Protein AF-A0A4V1F1X0-F1 (afdb_monomer)

Structure (mmCIF, N/CA/C/O backbone):
data_AF-A0A4V1F1X0-F1
#
_entry.id   AF-A0A4V1F1X0-F1
#
loop_
_atom_site.group_PDB
_atom_site.id
_atom_site.type_symbol
_atom_site.label_atom_id
_atom_site.label_alt_id
_atom_site.label_comp_id
_atom_site.label_asym_id
_atom_site.label_entity_id
_atom_site.label_seq_id
_atom_site.pdbx_PDB_ins_code
_atom_site.Cartn_x
_atom_site.Cartn_y
_atom_site.Cartn_z
_atom_site.occupancy
_atom_site.B_iso_or_equiv
_atom_site.auth_seq_id
_atom_site.auth_comp_id
_atom_site.auth_asym_id
_atom_site.auth_atom_id
_atom_site.pdbx_PDB_model_num
ATOM 1 N N . MET A 1 1 ? 4.820 0.405 -12.644 1.00 85.38 1 MET A N 1
ATOM 2 C CA . MET A 1 1 ? 5.064 0.927 -11.281 1.00 85.38 1 MET A CA 1
ATOM 3 C C . MET A 1 1 ? 6.012 2.110 -11.345 1.00 85.38 1 MET A C 1
ATOM 5 O O . MET A 1 1 ? 7.004 2.020 -12.061 1.00 85.38 1 MET A O 1
ATOM 9 N N . GLY A 1 2 ? 5.714 3.211 -10.655 1.00 85.62 2 GLY A N 1
ATOM 10 C CA . GLY A 1 2 ? 6.586 4.387 -10.605 1.00 85.62 2 GLY A CA 1
ATOM 11 C C . GLY A 1 2 ? 6.494 5.092 -9.257 1.00 85.62 2 GLY A C 1
ATOM 12 O O . GLY A 1 2 ? 5.434 5.088 -8.643 1.00 85.62 2 GLY A O 1
ATOM 13 N N . SER A 1 3 ? 7.604 5.669 -8.808 1.00 85.69 3 SER A N 1
ATOM 14 C CA . SER A 1 3 ? 7.719 6.341 -7.511 1.00 85.69 3 SER A CA 1
ATOM 15 C C . SER A 1 3 ? 8.782 7.446 -7.588 1.00 85.69 3 SER A C 1
ATOM 17 O O . SER A 1 3 ? 9.761 7.297 -8.331 1.00 85.69 3 SER A O 1
ATOM 19 N N . PRO A 1 4 ? 8.616 8.561 -6.851 1.00 85.50 4 PRO A N 1
ATOM 20 C CA . PRO A 1 4 ? 9.682 9.538 -6.647 1.00 85.50 4 PRO A CA 1
ATOM 21 C C . PRO A 1 4 ? 10.735 9.057 -5.630 1.00 85.50 4 PRO A C 1
ATOM 23 O O . PRO A 1 4 ? 11.850 9.571 -5.629 1.00 85.50 4 PRO A O 1
ATOM 26 N N . ASN A 1 5 ? 10.414 8.066 -4.783 1.00 91.44 5 ASN A N 1
ATOM 27 C CA . ASN A 1 5 ? 11.378 7.428 -3.887 1.00 91.44 5 ASN A CA 1
ATOM 28 C C . ASN A 1 5 ? 12.155 6.330 -4.637 1.00 91.44 5 ASN A C 1
ATOM 30 O O . ASN A 1 5 ? 11.580 5.338 -5.092 1.00 91.44 5 ASN A O 1
ATOM 34 N N . MET A 1 6 ? 13.469 6.524 -4.745 1.00 89.25 6 MET A N 1
ATOM 35 C CA . MET A 1 6 ? 14.383 5.675 -5.508 1.00 89.25 6 MET A CA 1
ATOM 36 C C . MET A 1 6 ? 14.646 4.317 -4.885 1.00 89.25 6 MET A C 1
ATOM 38 O O . MET A 1 6 ? 14.566 3.310 -5.582 1.00 89.25 6 MET A O 1
ATOM 42 N N . GLU A 1 7 ? 14.955 4.282 -3.596 1.00 93.88 7 GLU A N 1
ATOM 43 C CA . GLU A 1 7 ? 15.272 3.029 -2.917 1.00 93.88 7 GLU A CA 1
ATOM 44 C C . GLU A 1 7 ? 14.055 2.097 -2.933 1.00 93.88 7 GLU A C 1
ATOM 46 O O . GLU A 1 7 ? 14.179 0.920 -3.269 1.00 93.88 7 GLU A O 1
ATOM 51 N N . TYR A 1 8 ? 12.859 2.644 -2.694 1.00 95.44 8 TYR A N 1
ATOM 52 C CA . TYR A 1 8 ? 11.612 1.894 -2.790 1.00 95.44 8 TYR A CA 1
ATOM 53 C C . TYR A 1 8 ? 11.342 1.381 -4.209 1.00 95.44 8 TYR A C 1
ATOM 55 O O . TYR A 1 8 ? 11.007 0.210 -4.391 1.00 95.44 8 TYR A O 1
ATOM 63 N N . LEU A 1 9 ? 11.530 2.220 -5.236 1.00 94.81 9 LEU A N 1
ATOM 64 C CA . LEU A 1 9 ? 11.329 1.784 -6.618 1.00 94.81 9 LEU A CA 1
ATOM 65 C C . LEU A 1 9 ? 12.322 0.692 -7.029 1.00 94.81 9 LEU A C 1
ATOM 67 O O . LEU A 1 9 ? 11.941 -0.240 -7.734 1.00 94.81 9 LEU A O 1
ATOM 71 N N . TYR A 1 10 ? 13.582 0.800 -6.609 1.00 94.50 10 TYR A N 1
ATOM 72 C CA . TYR A 1 10 ? 14.601 -0.210 -6.888 1.00 94.50 10 TYR A CA 1
ATOM 73 C C . TYR A 1 10 ? 14.322 -1.514 -6.159 1.00 94.50 10 TYR A C 1
ATOM 75 O O . TYR A 1 10 ? 14.485 -2.577 -6.756 1.00 94.50 10 TYR A O 1
ATOM 83 N N . TRP A 1 11 ? 13.841 -1.447 -4.919 1.00 96.19 11 TRP A N 1
ATOM 84 C CA . TRP A 1 11 ? 13.383 -2.628 -4.203 1.00 96.19 11 TRP A CA 1
ATOM 85 C C . TRP A 1 11 ? 12.220 -3.313 -4.933 1.00 96.19 11 TRP A C 1
ATOM 87 O O . TRP A 1 11 ? 12.295 -4.515 -5.187 1.00 96.19 11 TRP A O 1
ATOM 97 N N . LEU A 1 12 ? 11.198 -2.556 -5.360 1.00 96.12 12 LEU A N 1
ATOM 98 C CA . LEU A 1 12 ? 10.087 -3.094 -6.155 1.00 96.12 12 LEU A CA 1
ATOM 99 C C . LEU A 1 12 ? 10.587 -3.713 -7.462 1.00 96.12 12 LEU A C 1
ATOM 101 O O . LEU A 1 12 ? 10.228 -4.839 -7.792 1.00 96.12 12 LEU A O 1
ATOM 105 N N . HIS A 1 13 ? 11.431 -2.995 -8.203 1.00 96.56 13 HIS A N 1
ATOM 106 C CA . HIS A 1 13 ? 12.008 -3.490 -9.449 1.00 96.56 13 HIS A CA 1
ATOM 107 C C . HIS A 1 13 ? 12.731 -4.816 -9.231 1.00 96.56 13 HIS A C 1
ATOM 109 O O . HIS A 1 13 ? 12.421 -5.786 -9.912 1.00 96.56 13 HIS A O 1
ATOM 115 N N . LYS A 1 14 ? 13.625 -4.876 -8.238 1.00 96.62 14 LYS A N 1
ATOM 116 C CA . LYS A 1 14 ? 14.365 -6.088 -7.880 1.00 96.62 14 LYS A CA 1
ATOM 117 C C . LYS A 1 14 ? 13.418 -7.236 -7.525 1.00 96.62 14 LYS A C 1
ATOM 119 O O . LYS A 1 14 ? 13.568 -8.331 -8.061 1.00 96.62 14 LYS A O 1
ATOM 124 N N . PHE A 1 15 ? 12.404 -6.973 -6.696 1.00 96.06 15 PHE A N 1
ATOM 125 C CA . PHE A 1 15 ? 11.404 -7.966 -6.297 1.00 96.06 15 PHE A CA 1
ATOM 126 C C . PHE A 1 15 ? 10.734 -8.628 -7.509 1.00 96.06 15 PHE A C 1
ATOM 128 O O . PHE A 1 15 ? 10.618 -9.857 -7.549 1.00 96.06 15 PHE A O 1
ATOM 135 N N . TYR A 1 16 ? 10.322 -7.837 -8.504 1.00 95.88 16 TYR A N 1
ATOM 136 C CA . TYR A 1 16 ? 9.674 -8.349 -9.713 1.00 95.88 16 TYR A CA 1
ATOM 137 C C . TYR A 1 16 ? 10.665 -8.939 -10.726 1.00 95.88 16 TYR A C 1
ATOM 139 O O . TYR A 1 16 ? 10.369 -9.984 -11.307 1.00 95.88 16 TYR A O 1
ATOM 147 N N . SER A 1 17 ? 11.836 -8.330 -10.929 1.00 96.88 17 SER A N 1
ATOM 148 C CA . SER A 1 17 ? 12.819 -8.785 -11.921 1.00 96.88 17 SER A CA 1
ATOM 149 C C . SER A 1 17 ? 13.422 -10.136 -11.545 1.00 96.88 17 SER A C 1
ATOM 151 O O . SER A 1 17 ? 13.542 -11.008 -12.399 1.00 96.88 17 SER A O 1
ATOM 153 N N . GLU A 1 18 ? 13.733 -10.355 -10.262 1.00 97.19 18 GLU A N 1
ATOM 154 C CA . GLU A 1 18 ? 14.252 -11.641 -9.760 1.00 97.19 18 GLU A CA 1
ATOM 155 C C . GLU A 1 18 ? 13.245 -12.788 -9.915 1.00 97.19 18 GLU A C 1
ATOM 157 O O . GLU A 1 18 ? 13.624 -13.954 -9.937 1.00 97.19 18 GLU A O 1
ATOM 162 N N . ARG A 1 19 ? 11.957 -12.461 -10.046 1.00 95.44 19 ARG A N 1
ATOM 163 C CA . ARG A 1 19 ? 10.867 -13.422 -10.264 1.00 95.44 19 ARG A 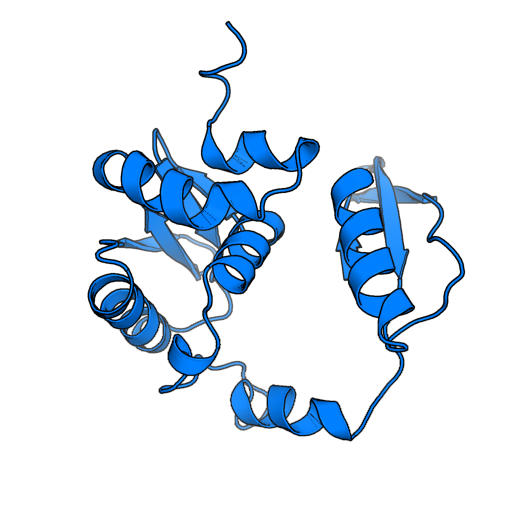CA 1
ATOM 164 C C . ARG A 1 19 ? 10.461 -13.539 -11.735 1.00 95.44 19 ARG A C 1
ATOM 166 O O . ARG A 1 19 ? 9.469 -14.189 -12.039 1.00 95.44 19 ARG A O 1
ATOM 173 N N . GLY A 1 20 ? 11.200 -12.897 -12.642 1.00 95.44 20 GLY A N 1
ATOM 174 C CA . GLY A 1 20 ? 10.937 -12.936 -14.081 1.00 95.44 20 GLY A CA 1
ATOM 175 C C . GLY A 1 20 ? 9.729 -12.111 -14.531 1.00 95.44 20 GLY A C 1
ATOM 176 O O . GLY A 1 20 ? 9.286 -12.252 -15.668 1.00 95.44 20 GLY A O 1
ATOM 177 N N . TYR A 1 21 ? 9.188 -11.236 -13.677 1.00 95.44 21 TYR A N 1
ATOM 178 C CA . TYR A 1 21 ? 7.986 -10.466 -14.008 1.00 95.44 21 TYR A CA 1
ATOM 179 C C . TYR A 1 21 ? 8.264 -9.184 -14.793 1.00 95.44 21 TYR A C 1
ATOM 181 O O . TYR A 1 21 ? 7.332 -8.605 -15.348 1.00 95.44 21 TYR A O 1
ATOM 189 N N . CYS A 1 22 ? 9.508 -8.712 -14.849 1.00 95.69 22 CYS A N 1
ATOM 190 C CA . CYS A 1 22 ? 9.889 -7.535 -15.626 1.00 95.69 22 CYS A CA 1
ATOM 191 C C . CYS A 1 22 ? 11.318 -7.649 -16.165 1.00 95.69 22 CYS A C 1
ATOM 193 O O . CYS A 1 22 ? 12.034 -8.607 -15.877 1.00 95.69 22 CYS A O 1
ATOM 195 N N . SER A 1 23 ? 11.726 -6.650 -16.951 1.00 94.81 23 SER A N 1
ATOM 196 C CA . SER A 1 23 ? 13.115 -6.506 -17.394 1.00 94.81 23 SER A CA 1
ATOM 197 C C . SER A 1 23 ? 14.073 -6.446 -16.202 1.00 94.81 23 SER A C 1
ATOM 199 O O . SER A 1 23 ? 13.710 -5.947 -15.140 1.00 94.81 23 SER A O 1
ATOM 201 N N . THR A 1 24 ? 15.297 -6.937 -16.390 1.00 95.31 24 THR A N 1
ATOM 202 C CA . THR A 1 24 ? 16.405 -6.797 -15.431 1.00 95.31 24 THR A CA 1
ATOM 203 C C . THR A 1 24 ? 17.123 -5.451 -15.562 1.00 95.31 24 THR A C 1
ATOM 205 O O . THR A 1 24 ? 17.978 -5.123 -14.739 1.00 95.31 24 THR A O 1
ATOM 208 N N . ILE A 1 25 ? 16.775 -4.651 -16.578 1.00 95.00 25 ILE A N 1
ATOM 209 C CA . ILE A 1 25 ? 17.324 -3.309 -16.785 1.00 95.00 25 ILE A CA 1
ATOM 210 C C . ILE A 1 25 ? 16.799 -2.380 -15.691 1.00 95.00 25 ILE A C 1
ATOM 212 O O . ILE A 1 25 ? 15.616 -2.039 -15.661 1.00 95.00 25 ILE A O 1
ATOM 216 N N . VAL A 1 26 ? 17.710 -1.924 -14.829 1.00 92.00 26 VAL A N 1
ATOM 217 C CA . VAL A 1 26 ? 17.398 -1.021 -13.717 1.00 92.00 26 VAL A CA 1
ATOM 218 C C . VAL A 1 26 ? 16.775 0.281 -14.246 1.00 92.00 26 VAL A C 1
ATOM 220 O O . VAL A 1 26 ? 17.345 0.920 -15.135 1.00 92.00 26 VAL A O 1
ATOM 223 N N . PRO A 1 27 ? 15.615 0.711 -13.715 1.00 91.12 27 PRO A N 1
ATOM 224 C CA . PRO A 1 27 ? 14.931 1.899 -14.202 1.00 91.12 27 PRO A CA 1
ATOM 225 C C . PRO A 1 27 ? 15.723 3.166 -13.865 1.00 91.12 27 PRO A C 1
ATOM 227 O O . PRO A 1 27 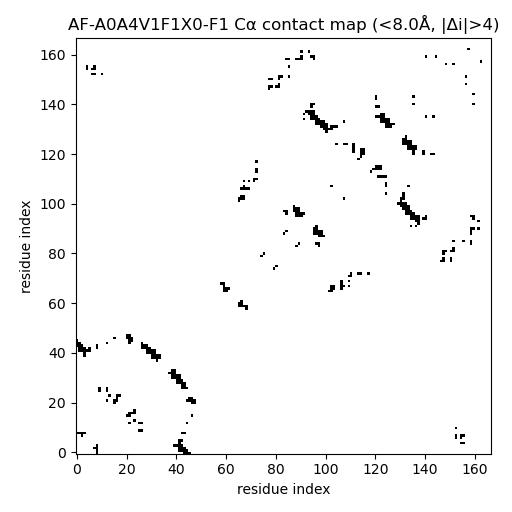? 16.075 3.406 -12.716 1.00 91.12 27 PRO A O 1
ATOM 230 N N . THR A 1 28 ? 15.962 4.020 -14.857 1.00 88.62 28 THR A N 1
ATOM 231 C CA . THR A 1 28 ? 16.685 5.283 -14.663 1.00 88.62 28 THR A CA 1
ATOM 232 C C . THR A 1 28 ? 15.731 6.440 -14.382 1.00 88.62 28 THR A C 1
ATOM 234 O O . THR A 1 28 ? 14.647 6.536 -14.967 1.00 88.62 28 THR A O 1
ATOM 237 N N . PHE A 1 29 ? 16.153 7.372 -13.527 1.00 83.12 29 PHE A N 1
ATOM 238 C CA . PHE A 1 29 ? 15.379 8.576 -13.239 1.00 83.12 29 PHE A CA 1
ATOM 239 C C . PHE A 1 29 ? 15.313 9.507 -14.438 1.00 83.12 29 PHE A C 1
ATOM 241 O O . PHE A 1 29 ? 16.311 9.774 -15.106 1.00 83.12 29 PHE A O 1
ATOM 248 N N . LYS A 1 30 ? 14.117 10.041 -14.667 1.00 86.38 30 LYS A N 1
ATOM 249 C CA . LYS A 1 30 ? 13.868 11.107 -15.629 1.00 86.38 30 LYS A CA 1
ATOM 250 C C . LYS A 1 30 ? 13.314 12.311 -14.881 1.00 86.38 30 LYS A C 1
ATOM 252 O O . LYS A 1 30 ? 12.534 12.166 -13.935 1.00 86.38 30 LYS A O 1
ATOM 257 N N . ILE A 1 31 ? 13.716 13.503 -15.309 1.00 86.69 31 ILE A N 1
ATOM 258 C CA . ILE A 1 31 ? 13.052 14.733 -14.883 1.00 86.69 31 ILE A CA 1
ATOM 259 C C . ILE A 1 31 ? 11.658 14.719 -15.509 1.00 86.69 31 ILE A C 1
ATOM 261 O O . ILE A 1 31 ? 11.500 14.446 -16.698 1.00 86.69 31 ILE A O 1
ATOM 265 N N . GLN A 1 32 ? 10.648 14.944 -14.684 1.00 82.00 32 GLN A N 1
ATOM 266 C CA . GLN A 1 32 ? 9.261 15.113 -15.078 1.00 82.00 32 GLN A CA 1
ATOM 267 C C . GLN A 1 32 ? 8.834 16.530 -14.714 1.00 82.00 32 GLN A C 1
ATOM 269 O O . GLN A 1 32 ? 9.258 17.070 -13.691 1.00 82.00 32 GLN A O 1
ATOM 274 N N . ILE A 1 33 ? 7.990 17.125 -15.550 1.00 85.50 33 ILE A N 1
ATOM 275 C CA . ILE A 1 33 ? 7.411 18.443 -15.301 1.00 85.50 33 ILE A CA 1
ATOM 276 C C . ILE A 1 33 ? 5.960 18.224 -14.887 1.00 85.50 33 ILE A C 1
ATOM 278 O O . ILE A 1 33 ? 5.150 17.694 -15.645 1.00 85.50 33 ILE A O 1
ATOM 282 N N . GLY A 1 34 ? 5.659 18.570 -13.642 1.00 80.88 34 GLY A N 1
ATOM 283 C CA . GLY A 1 34 ? 4.327 18.512 -13.067 1.00 80.88 34 GLY A CA 1
ATOM 284 C C . GLY A 1 34 ? 3.489 19.742 -13.396 1.00 80.88 34 GLY A C 1
ATOM 285 O O . GLY A 1 34 ? 3.910 20.669 -14.094 1.00 80.88 34 GLY A O 1
ATOM 286 N N . LYS A 1 35 ? 2.274 19.760 -12.846 1.00 82.69 35 LYS A N 1
ATOM 287 C CA . LYS A 1 35 ? 1.361 20.899 -12.965 1.00 82.69 35 LYS A CA 1
ATOM 288 C C . LYS A 1 35 ? 2.033 22.166 -12.417 1.00 82.69 35 LYS A C 1
ATOM 290 O O . LYS A 1 35 ? 2.615 22.137 -11.337 1.00 82.69 35 LYS A O 1
ATOM 295 N N . GLY A 1 36 ? 1.954 23.266 -13.165 1.00 86.50 36 GLY A N 1
ATOM 296 C CA . GLY A 1 36 ? 2.561 24.543 -12.771 1.00 86.50 36 GLY A CA 1
ATOM 297 C C . GLY A 1 36 ? 4.083 24.619 -12.945 1.00 86.50 36 GLY A C 1
ATOM 298 O O . GLY A 1 36 ? 4.706 25.482 -12.342 1.00 86.50 36 GLY A O 1
ATOM 299 N N . GLY A 1 37 ? 4.695 23.725 -13.732 1.00 86.25 37 GLY A N 1
ATOM 300 C CA . GLY A 1 37 ? 6.133 23.778 -14.037 1.00 86.25 37 GLY A CA 1
ATOM 301 C C . GLY A 1 37 ? 7.039 23.172 -12.962 1.00 86.25 37 GLY A C 1
ATOM 302 O O . GLY A 1 37 ? 8.260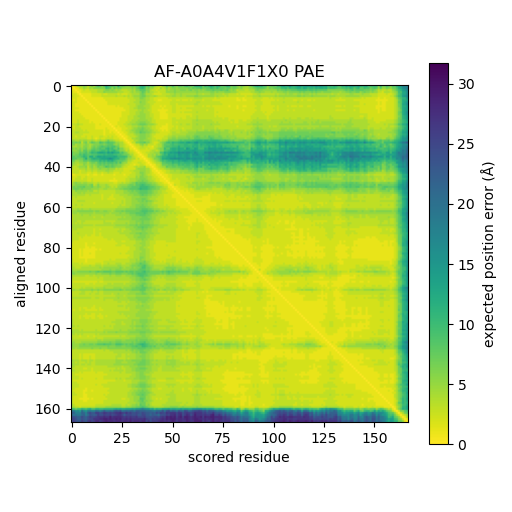 23.201 -13.105 1.00 86.25 37 GLY A O 1
ATOM 303 N N . VAL A 1 38 ? 6.463 22.590 -11.905 1.00 87.56 38 VAL A N 1
ATOM 304 C CA . VAL A 1 38 ? 7.220 21.943 -10.827 1.00 87.56 38 VAL A CA 1
ATOM 305 C C . VAL A 1 38 ? 7.980 20.747 -11.384 1.00 87.56 38 VAL A C 1
ATOM 307 O O . VAL A 1 38 ? 7.380 19.771 -11.834 1.00 87.56 38 VAL A O 1
ATOM 310 N N . GLN A 1 39 ? 9.306 20.805 -11.335 1.00 87.31 39 GLN A N 1
ATOM 311 C CA . GLN A 1 39 ? 10.145 19.683 -11.731 1.00 87.31 39 GLN A CA 1
ATOM 312 C C . GLN A 1 39 ? 10.250 18.675 -10.591 1.00 87.31 39 GLN A C 1
ATOM 314 O O . GLN A 1 39 ? 10.546 19.031 -9.452 1.00 87.31 39 GLN A O 1
ATOM 319 N N . TYR A 1 40 ? 10.052 17.400 -10.904 1.00 81.75 40 TYR A N 1
ATOM 320 C CA . TYR A 1 40 ? 10.300 16.303 -9.978 1.00 81.75 40 TYR A CA 1
ATOM 321 C C . TYR A 1 40 ? 11.006 15.159 -10.695 1.00 81.75 40 TYR A C 1
ATOM 323 O O . TYR A 1 40 ? 10.888 14.978 -11.907 1.00 81.75 40 TYR A O 1
ATOM 331 N N . ARG A 1 41 ? 11.780 14.378 -9.946 1.00 85.75 41 ARG A N 1
ATOM 332 C CA . ARG A 1 41 ? 12.448 13.190 -10.474 1.00 85.75 41 ARG A CA 1
ATOM 333 C C . ARG A 1 41 ? 11.592 11.977 -10.164 1.00 85.75 41 ARG A C 1
ATOM 335 O O . ARG A 1 41 ? 11.168 11.785 -9.029 1.00 85.75 41 ARG A O 1
ATOM 342 N N . SER A 1 42 ? 11.341 11.157 -11.174 1.00 86.69 42 SER A N 1
ATOM 343 C CA . SER A 1 42 ? 10.731 9.846 -10.973 1.00 86.69 42 SER A CA 1
ATOM 344 C C . SER A 1 42 ? 11.305 8.840 -11.958 1.00 86.69 42 SER A C 1
ATOM 346 O O . SER A 1 42 ? 11.860 9.197 -13.001 1.00 86.69 42 SER A O 1
ATOM 348 N N . ALA A 1 43 ? 11.180 7.573 -11.603 1.00 89.44 43 ALA A N 1
ATOM 349 C CA . ALA A 1 43 ? 11.488 6.456 -12.472 1.00 89.44 43 ALA A CA 1
ATOM 350 C C . ALA A 1 43 ? 10.274 5.521 -12.526 1.00 89.44 43 ALA A C 1
ATOM 352 O O . ALA A 1 43 ? 9.387 5.552 -11.664 1.00 89.44 43 ALA A O 1
ATOM 353 N N . ARG A 1 44 ? 10.207 4.712 -13.583 1.00 91.00 44 ARG A N 1
ATOM 354 C CA . ARG A 1 44 ? 9.118 3.764 -13.817 1.00 91.00 44 ARG A CA 1
ATOM 355 C C . ARG A 1 44 ? 9.656 2.520 -14.504 1.00 91.00 44 ARG A C 1
ATOM 357 O O . ARG A 1 44 ? 10.494 2.625 -15.393 1.00 91.00 44 ARG A O 1
ATOM 364 N N . PHE A 1 45 ? 9.102 1.373 -14.142 1.00 94.06 45 PHE A N 1
ATOM 365 C CA . PHE A 1 45 ? 9.233 0.128 -14.893 1.00 94.06 45 PHE A CA 1
ATOM 366 C C . PHE A 1 45 ? 7.854 -0.521 -15.065 1.00 94.06 45 PHE A C 1
ATOM 368 O O . PHE A 1 45 ? 6.885 -0.146 -14.391 1.00 94.06 45 PHE A O 1
ATOM 375 N N . HIS A 1 46 ? 7.755 -1.477 -15.980 1.00 93.62 46 HIS A N 1
ATOM 376 C CA . HIS A 1 46 ? 6.531 -2.228 -16.244 1.00 93.62 46 HIS A CA 1
ATOM 377 C C . HIS A 1 46 ? 6.823 -3.715 -16.110 1.00 93.62 46 HIS A C 1
ATOM 379 O O . HIS A 1 46 ? 7.918 -4.166 -16.447 1.00 93.62 46 HIS A O 1
ATOM 385 N N . THR A 1 47 ? 5.846 -4.456 -15.603 1.00 93.44 47 THR A N 1
ATOM 386 C CA . THR A 1 47 ? 5.842 -5.911 -15.711 1.00 93.44 47 THR A CA 1
ATOM 387 C C . THR A 1 47 ? 5.503 -6.306 -17.142 1.00 93.44 47 THR A C 1
ATOM 389 O O . THR A 1 47 ? 4.868 -5.534 -17.866 1.00 93.44 47 THR A O 1
ATOM 392 N N . TYR A 1 48 ? 5.896 -7.507 -17.549 1.00 94.12 48 TYR A N 1
ATOM 393 C CA . TYR A 1 48 ? 5.331 -8.105 -18.752 1.00 94.12 48 TYR A CA 1
ATOM 394 C C . TYR A 1 48 ? 3.854 -8.449 -18.527 1.00 94.12 48 TYR A C 1
ATOM 396 O O . TYR A 1 48 ? 3.375 -8.537 -17.390 1.00 94.12 48 TYR A O 1
ATOM 404 N N . THR A 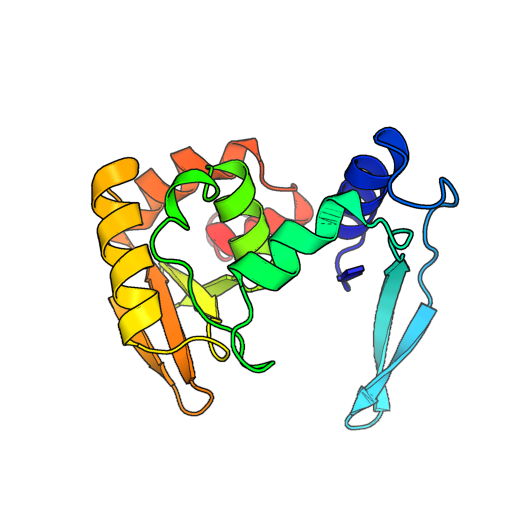1 49 ? 3.125 -8.631 -19.622 1.00 92.38 49 THR A N 1
ATOM 405 C CA . THR A 1 49 ? 1.735 -9.083 -19.584 1.00 92.38 49 THR A CA 1
ATOM 406 C C . THR A 1 49 ? 1.711 -10.598 -19.432 1.00 92.38 49 THR A C 1
ATOM 408 O O . THR A 1 49 ? 2.174 -11.315 -20.316 1.00 92.38 49 THR A O 1
ATOM 411 N N . PHE A 1 50 ? 1.159 -11.085 -18.321 1.00 89.44 50 PHE A N 1
ATOM 412 C CA . PHE A 1 50 ? 1.023 -12.512 -18.045 1.00 89.44 50 PHE A CA 1
ATOM 413 C C . PHE A 1 50 ? -0.440 -12.877 -17.822 1.00 89.44 50 PHE A C 1
ATOM 415 O O . PHE A 1 50 ? -1.081 -12.339 -16.920 1.00 89.44 50 PHE A O 1
ATOM 422 N N . ASN A 1 51 ? -0.937 -13.866 -18.568 1.00 90.69 51 ASN A N 1
ATOM 423 C CA . ASN A 1 51 ? -2.278 -14.416 -18.343 1.00 90.69 51 ASN A CA 1
ATOM 424 C C . ASN A 1 51 ? -2.421 -15.051 -16.949 1.00 90.69 51 ASN A C 1
ATOM 426 O O . ASN A 1 51 ? -3.515 -15.093 -16.399 1.00 90.69 51 ASN A O 1
ATOM 430 N N . SER A 1 52 ? -1.317 -15.489 -16.333 1.00 90.12 52 SER A N 1
ATOM 431 C CA . SER A 1 52 ? -1.309 -15.999 -14.956 1.00 90.12 52 SER A CA 1
ATOM 432 C C . SER A 1 52 ? -1.629 -14.936 -13.897 1.00 90.12 52 SER A C 1
ATOM 434 O O . SER A 1 52 ? -1.826 -15.287 -12.738 1.00 90.12 52 SER A O 1
ATOM 436 N N . LEU A 1 53 ? -1.701 -13.653 -14.271 1.00 91.06 53 LEU A N 1
ATOM 437 C CA . LEU A 1 53 ? -2.114 -12.556 -13.393 1.00 91.06 53 LEU A CA 1
ATOM 438 C C . LEU A 1 53 ? -3.561 -12.104 -13.646 1.00 91.06 53 LEU A C 1
ATOM 440 O O . LEU A 1 53 ? -4.045 -11.233 -12.927 1.00 91.06 53 LEU A O 1
ATOM 444 N N . SER A 1 54 ? -4.271 -12.687 -14.621 1.00 93.88 54 SER A N 1
ATOM 445 C CA . SER A 1 54 ? -5.651 -12.298 -14.953 1.00 93.88 54 SER A CA 1
ATOM 446 C C . SER A 1 54 ? -6.617 -12.477 -13.783 1.00 93.88 54 SER A C 1
ATOM 448 O O . SER A 1 54 ? -7.496 -11.641 -13.592 1.00 93.88 54 SER A O 1
ATOM 450 N N . TRP A 1 55 ? -6.394 -13.482 -12.931 1.00 95.25 55 TRP A N 1
ATOM 451 C CA . TRP A 1 55 ? -7.214 -13.700 -11.737 1.00 95.25 55 TRP A CA 1
ATOM 452 C C . TRP A 1 55 ? -7.193 -12.498 -10.779 1.00 95.25 55 TRP A C 1
ATOM 454 O O . TRP A 1 55 ? -8.182 -12.245 -10.102 1.00 95.25 55 TRP A O 1
ATOM 464 N N . LEU A 1 56 ? -6.103 -11.712 -10.733 1.00 95.19 56 LEU A N 1
ATOM 465 C CA . LEU A 1 56 ? -6.058 -10.478 -9.937 1.00 95.19 56 LEU A CA 1
ATOM 466 C C . LEU A 1 56 ? -7.013 -9.428 -10.507 1.00 95.19 56 LEU A C 1
ATOM 468 O O . LEU A 1 56 ? -7.658 -8.703 -9.756 1.00 95.19 56 LEU A O 1
ATOM 472 N N . TYR A 1 57 ? -7.104 -9.327 -11.832 1.00 95.50 57 TYR A N 1
ATOM 473 C CA . TYR A 1 57 ? -8.055 -8.421 -12.462 1.00 95.50 57 TYR A CA 1
ATOM 474 C C . TYR A 1 57 ? -9.491 -8.864 -12.173 1.00 95.50 57 TYR A C 1
ATOM 476 O O . TYR A 1 57 ? -10.281 -8.062 -11.688 1.00 95.50 57 TYR A O 1
ATOM 484 N N . GLU A 1 58 ? -9.798 -10.142 -12.385 1.00 96.06 58 GLU A N 1
ATOM 485 C CA . GLU A 1 58 ? -11.122 -10.724 -12.125 1.00 96.06 58 GLU A CA 1
ATOM 486 C C . GLU A 1 58 ? -11.541 -10.587 -10.656 1.00 96.06 58 GLU A C 1
ATOM 488 O O . GLU A 1 58 ? -12.705 -10.331 -10.360 1.00 96.06 58 GLU A O 1
ATOM 493 N N . LEU A 1 59 ? -10.586 -10.691 -9.729 1.00 96.94 59 LEU A N 1
ATOM 494 C CA . LEU A 1 59 ? -10.841 -10.546 -8.302 1.00 96.94 59 LEU A CA 1
ATOM 495 C C . LEU A 1 59 ? -11.232 -9.109 -7.922 1.00 96.94 59 LEU A C 1
ATOM 497 O O . LEU A 1 59 ? -12.134 -8.909 -7.111 1.00 96.94 59 LEU A O 1
ATOM 501 N N . PHE A 1 60 ? -10.552 -8.106 -8.483 1.00 96.88 60 PHE A N 1
ATOM 502 C CA . PHE A 1 60 ? -10.718 -6.700 -8.092 1.00 96.88 60 PHE A CA 1
ATOM 503 C C . PHE A 1 60 ? -11.645 -5.890 -9.003 1.00 96.88 60 PHE A C 1
ATOM 505 O O . PHE A 1 60 ? -11.901 -4.729 -8.682 1.00 96.88 60 PHE A O 1
ATOM 512 N N . TYR A 1 61 ? -12.126 -6.435 -10.123 1.00 96.38 61 TYR A N 1
ATOM 513 C CA . TYR A 1 61 ? -12.945 -5.700 -11.089 1.00 96.38 61 TYR A CA 1
ATOM 514 C C . TYR A 1 61 ? -14.199 -6.479 -11.493 1.00 96.38 61 TYR A C 1
ATOM 516 O O . TYR A 1 61 ? -14.111 -7.552 -12.079 1.00 96.38 61 TYR A O 1
ATOM 524 N N . ILE A 1 62 ? -15.368 -5.875 -11.267 1.00 95.19 62 ILE A N 1
ATOM 525 C CA . ILE A 1 62 ? -16.662 -6.329 -11.797 1.00 95.1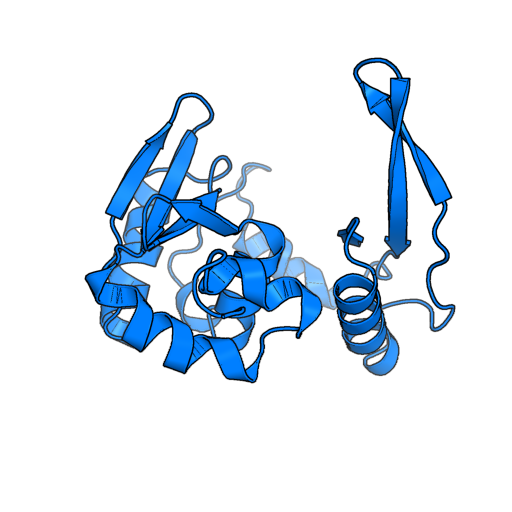9 62 ILE A CA 1
ATOM 526 C C . ILE A 1 62 ? -17.177 -5.233 -12.725 1.00 95.19 62 ILE A C 1
ATOM 528 O O . ILE A 1 62 ? -17.161 -4.060 -12.360 1.00 95.19 62 ILE A O 1
ATOM 532 N N . ASP A 1 63 ? -17.561 -5.592 -13.952 1.00 94.75 63 ASP A N 1
ATOM 533 C CA . ASP A 1 63 ? -18.032 -4.645 -14.975 1.00 94.75 63 ASP A CA 1
ATOM 534 C C . ASP A 1 63 ? -17.090 -3.446 -15.186 1.00 94.75 63 ASP A C 1
ATOM 536 O O . ASP A 1 63 ? -17.509 -2.307 -15.393 1.00 94.75 63 ASP A O 1
ATOM 540 N N . LYS A 1 64 ? -15.774 -3.708 -15.135 1.00 94.19 64 LYS A N 1
ATOM 541 C CA . LYS A 1 64 ? -14.683 -2.713 -15.227 1.00 94.19 64 LYS A CA 1
ATOM 542 C C . LYS A 1 64 ? -14.642 -1.700 -14.072 1.00 94.19 64 LYS A C 1
ATOM 544 O O . LYS A 1 64 ? -13.808 -0.793 -14.097 1.00 94.19 64 LYS A O 1
ATOM 549 N N . VAL A 1 65 ? -15.468 -1.868 -13.045 1.00 93.62 65 VAL A N 1
ATOM 550 C CA . VAL A 1 65 ? -15.457 -1.073 -11.816 1.0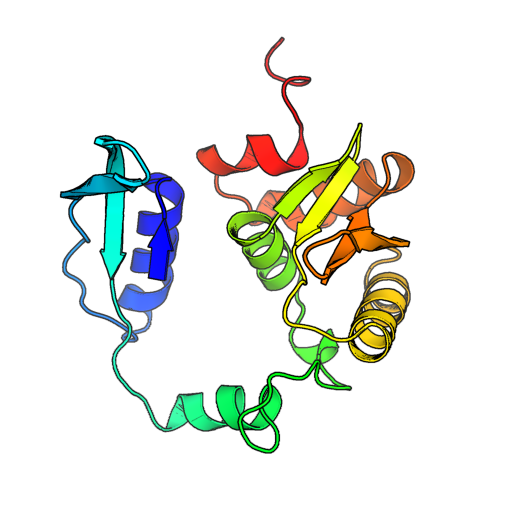0 93.62 65 VAL A CA 1
ATOM 551 C C . VAL A 1 65 ? -14.629 -1.795 -10.762 1.00 93.62 65 VAL A C 1
ATOM 553 O O . VAL A 1 65 ? -14.804 -2.988 -10.522 1.00 93.62 65 VAL A O 1
ATOM 556 N N . LYS A 1 66 ? -13.707 -1.064 -10.131 1.00 94.75 66 LYS A N 1
ATOM 557 C CA . LYS A 1 66 ? -12.870 -1.614 -9.066 1.00 94.75 66 LYS A CA 1
ATOM 558 C C . LYS A 1 66 ? -13.705 -1.846 -7.806 1.00 94.75 66 LYS A C 1
ATOM 560 O O . LYS A 1 66 ? -14.387 -0.932 -7.348 1.00 94.75 66 LYS A O 1
ATOM 565 N N . ILE A 1 67 ? -13.605 -3.033 -7.226 1.00 96.00 67 ILE A N 1
ATOM 566 C CA . ILE A 1 67 ? -14.287 -3.425 -5.991 1.00 96.00 67 ILE A CA 1
ATOM 567 C C . ILE A 1 67 ? -13.286 -3.918 -4.946 1.00 96.00 67 ILE A C 1
ATOM 569 O O . ILE A 1 67 ? -12.142 -4.246 -5.265 1.00 96.00 67 ILE A O 1
ATOM 573 N N . MET A 1 68 ? -13.714 -3.959 -3.683 1.00 97.38 68 MET A N 1
ATOM 574 C CA . MET A 1 68 ? -12.976 -4.658 -2.633 1.00 97.38 68 MET A CA 1
ATOM 575 C C . MET A 1 68 ? -13.484 -6.105 -2.545 1.00 97.38 68 MET A C 1
ATOM 577 O O . MET A 1 68 ? -14.661 -6.291 -2.226 1.00 97.38 68 MET A O 1
ATOM 581 N N . PRO A 1 69 ? -12.644 -7.120 -2.807 1.00 97.00 69 PRO A N 1
ATOM 582 C CA . PRO A 1 69 ? -13.056 -8.519 -2.733 1.00 97.00 69 PRO A CA 1
ATOM 583 C C . PRO A 1 69 ? -13.446 -8.917 -1.307 1.00 97.00 69 PRO A C 1
ATOM 585 O O . PRO A 1 69 ? -12.795 -8.510 -0.342 1.00 97.00 69 PRO A O 1
ATOM 588 N N . SER A 1 70 ? -14.459 -9.770 -1.157 1.00 96.56 70 SER A N 1
ATOM 589 C CA . SER A 1 70 ? -14.888 -10.277 0.157 1.00 96.56 70 SER A CA 1
ATOM 590 C C . SER A 1 70 ? -13.812 -11.106 0.862 1.00 96.56 70 SER A C 1
ATOM 592 O O . SER A 1 70 ? -13.704 -11.070 2.085 1.00 96.56 70 SER A O 1
ATOM 594 N N . ASN A 1 71 ? -12.968 -11.793 0.094 1.00 97.12 71 ASN A N 1
ATOM 595 C CA . ASN A 1 71 ? -11.850 -12.603 0.570 1.00 97.12 71 ASN A CA 1
ATOM 596 C C . ASN A 1 71 ? -10.504 -11.854 0.552 1.00 97.12 71 ASN A C 1
ATOM 598 O O . ASN A 1 71 ? -9.445 -12.478 0.595 1.00 97.12 71 ASN A O 1
ATOM 602 N N . ILE A 1 72 ? -10.502 -10.514 0.506 1.00 97.50 72 ILE A N 1
ATOM 603 C CA . ILE A 1 72 ? -9.261 -9.718 0.463 1.00 97.50 72 ILE A CA 1
ATOM 604 C C . ILE A 1 72 ? -8.275 -10.079 1.584 1.00 97.50 72 ILE A C 1
ATOM 606 O O . ILE A 1 72 ? -7.056 -10.000 1.413 1.00 97.50 72 ILE A O 1
ATOM 610 N N . MET A 1 73 ? -8.792 -10.516 2.731 1.00 97.69 73 MET A N 1
ATOM 611 C CA . MET A 1 73 ? -7.981 -10.866 3.891 1.00 97.69 73 MET A CA 1
ATOM 612 C C . MET A 1 73 ? -7.126 -12.117 3.701 1.00 97.69 73 MET A C 1
ATOM 614 O O . MET A 1 73 ? -6.131 -12.257 4.419 1.00 97.69 73 MET A O 1
ATOM 618 N N . ASP A 1 74 ? -7.431 -12.964 2.721 1.00 97.56 74 ASP A N 1
ATOM 619 C CA . ASP A 1 74 ? -6.587 -14.104 2.353 1.00 97.56 74 ASP A CA 1
ATOM 620 C C . ASP A 1 74 ? -5.251 -13.618 1.769 1.00 97.56 74 ASP A C 1
ATOM 622 O O . ASP A 1 74 ? -4.199 -14.207 2.018 1.00 97.56 74 ASP A O 1
ATOM 626 N N . TYR A 1 75 ? -5.270 -12.471 1.082 1.00 97.38 75 TYR A N 1
ATOM 627 C CA . TYR A 1 75 ? -4.116 -11.896 0.386 1.00 97.38 75 TYR A CA 1
ATOM 628 C C . TYR A 1 75 ? -3.448 -10.741 1.143 1.00 97.38 75 TYR A C 1
ATOM 630 O O . TYR A 1 75 ? -2.267 -10.458 0.924 1.00 97.38 75 TYR A O 1
ATOM 638 N N . LEU A 1 76 ? -4.164 -10.077 2.058 1.00 97.94 76 LEU A N 1
ATOM 639 C CA . LEU A 1 76 ? -3.642 -8.947 2.830 1.00 97.94 76 LEU A CA 1
ATOM 640 C C . LEU A 1 76 ? -2.717 -9.422 3.963 1.00 97.94 76 LEU A C 1
ATOM 642 O O . LEU A 1 76 ? -3.091 -9.423 5.136 1.00 97.94 76 LEU A O 1
ATOM 646 N N . THR A 1 77 ? -1.517 -9.879 3.605 1.00 98.56 77 THR A N 1
ATOM 647 C CA . THR A 1 77 ? -0.408 -10.227 4.516 1.00 98.56 77 THR A CA 1
ATOM 648 C C . THR A 1 77 ? 0.235 -8.976 5.139 1.00 98.56 77 THR A C 1
ATOM 650 O O . THR A 1 77 ? 0.001 -7.868 4.649 1.00 98.56 77 THR A O 1
ATOM 653 N N . PRO A 1 78 ? 1.096 -9.106 6.169 1.00 98.69 78 PRO A N 1
ATOM 654 C CA . PRO A 1 78 ? 1.865 -7.972 6.689 1.00 98.69 78 PRO A CA 1
ATOM 655 C C . PRO A 1 78 ? 2.707 -7.256 5.619 1.00 98.69 78 PRO A C 1
ATOM 657 O O . PRO A 1 78 ? 2.737 -6.029 5.591 1.00 98.69 78 PRO A O 1
ATOM 660 N N . LEU A 1 79 ? 3.310 -8.006 4.685 1.00 98.44 79 LEU A N 1
ATOM 661 C CA . LEU A 1 79 ? 4.020 -7.445 3.529 1.00 98.44 79 LEU A CA 1
ATOM 662 C C . LEU A 1 79 ? 3.074 -6.660 2.607 1.00 98.44 79 LEU A C 1
ATOM 664 O O . LEU A 1 79 ? 3.401 -5.550 2.198 1.00 98.44 79 LEU A O 1
ATOM 668 N N . ALA A 1 80 ? 1.894 -7.207 2.299 1.00 98.25 80 ALA A N 1
ATOM 669 C CA . ALA A 1 80 ? 0.910 -6.521 1.460 1.00 98.25 80 ALA A CA 1
ATOM 670 C C . ALA A 1 80 ? 0.409 -5.223 2.115 1.00 98.25 80 ALA A C 1
ATOM 672 O O . ALA A 1 80 ? 0.323 -4.193 1.448 1.00 98.25 80 ALA A O 1
ATOM 673 N N . LEU A 1 81 ? 0.144 -5.244 3.426 1.00 98.56 81 LEU A N 1
ATOM 674 C CA . LEU A 1 81 ? -0.225 -4.048 4.183 1.00 98.56 81 LEU A CA 1
ATOM 675 C C . LEU A 1 81 ? 0.917 -3.019 4.210 1.00 98.56 81 LEU A C 1
ATOM 677 O O . LEU A 1 81 ? 0.662 -1.827 4.047 1.00 98.56 81 LEU A O 1
ATOM 681 N N . ALA A 1 82 ? 2.170 -3.462 4.357 1.00 98.38 82 ALA A N 1
ATOM 682 C CA . ALA A 1 82 ? 3.335 -2.582 4.309 1.00 98.38 82 ALA A CA 1
ATOM 683 C C . ALA A 1 82 ? 3.461 -1.868 2.956 1.00 98.38 82 ALA A C 1
ATOM 685 O O . ALA A 1 82 ? 3.591 -0.646 2.920 1.00 98.38 82 ALA A O 1
ATOM 686 N N . ILE A 1 83 ? 3.358 -2.612 1.849 1.00 98.06 83 ILE A N 1
ATOM 687 C CA . ILE A 1 83 ? 3.378 -2.057 0.487 1.00 98.06 83 ILE A CA 1
ATOM 688 C C . ILE A 1 83 ? 2.220 -1.075 0.291 1.00 98.06 83 ILE A C 1
ATOM 690 O O . ILE A 1 83 ? 2.439 0.027 -0.204 1.00 98.06 83 ILE A O 1
ATOM 694 N N . TRP A 1 84 ? 1.013 -1.412 0.756 1.00 97.81 84 TRP A N 1
ATOM 695 C CA . TRP A 1 84 ? -0.147 -0.527 0.630 1.00 97.81 84 TRP A CA 1
ATOM 696 C C . TRP A 1 84 ? 0.050 0.810 1.359 1.00 97.81 84 TRP A C 1
ATOM 698 O O . TRP A 1 84 ? -0.282 1.866 0.822 1.00 97.81 84 TRP A O 1
ATOM 708 N N . ILE A 1 85 ? 0.657 0.794 2.550 1.00 97.75 85 ILE A N 1
ATOM 709 C CA . ILE A 1 85 ? 1.019 2.022 3.275 1.00 97.75 85 ILE A CA 1
ATOM 710 C C . ILE A 1 85 ? 2.168 2.761 2.567 1.00 97.75 85 ILE A C 1
ATOM 712 O O . ILE A 1 85 ? 2.162 3.992 2.498 1.00 97.75 85 ILE A O 1
ATOM 716 N N . MET A 1 86 ? 3.161 2.056 2.022 1.00 97.19 86 MET A N 1
ATOM 717 C CA . MET A 1 86 ? 4.248 2.699 1.276 1.00 97.19 86 MET A CA 1
ATOM 718 C C . MET A 1 86 ? 3.731 3.416 0.023 1.00 97.19 86 MET A C 1
ATOM 720 O O . MET A 1 86 ? 4.126 4.560 -0.212 1.00 97.19 86 MET A O 1
ATOM 724 N N . ASP A 1 87 ? 2.784 2.830 -0.704 1.00 96.00 87 ASP A N 1
ATOM 725 C CA . ASP A 1 87 ? 2.180 3.436 -1.893 1.00 96.00 87 ASP A CA 1
ATOM 726 C C . ASP A 1 87 ? 1.190 4.554 -1.526 1.00 96.00 87 ASP A C 1
ATOM 728 O O . ASP A 1 87 ? 1.443 5.729 -1.808 1.00 96.00 87 ASP A O 1
ATOM 732 N N . ASP A 1 88 ? 0.118 4.220 -0.805 1.00 96.06 88 ASP A N 1
ATOM 733 C CA . ASP A 1 88 ? -1.053 5.093 -0.614 1.00 96.06 88 ASP A CA 1
ATOM 734 C C . ASP A 1 88 ? -1.164 5.689 0.798 1.00 96.06 88 ASP A C 1
ATOM 736 O O . ASP A 1 88 ? -2.092 6.452 1.105 1.00 96.06 88 ASP A O 1
ATOM 740 N N . GLY A 1 89 ? -0.224 5.343 1.677 1.00 95.94 89 GLY A N 1
ATOM 741 C CA . GLY A 1 89 ? -0.200 5.807 3.055 1.00 95.94 89 GLY A CA 1
ATOM 742 C C . GLY A 1 89 ? 0.260 7.255 3.202 1.00 95.94 89 GLY A C 1
ATOM 743 O O . GLY A 1 89 ? 1.093 7.760 2.442 1.00 95.94 89 GLY A O 1
ATOM 744 N N . GLY A 1 90 ? -0.245 7.918 4.233 1.00 93.31 90 GLY A N 1
ATOM 745 C CA . GLY A 1 90 ? 0.117 9.276 4.608 1.00 93.31 90 GLY A CA 1
ATOM 746 C C . GLY A 1 90 ? -0.075 9.519 6.100 1.00 93.31 90 GLY A C 1
ATOM 747 O O . GLY A 1 90 ? -0.710 8.738 6.805 1.00 93.31 90 GLY A O 1
ATOM 748 N N . LYS A 1 91 ? 0.477 10.628 6.591 1.00 91.75 91 LYS A N 1
ATOM 749 C CA . LYS A 1 91 ? 0.315 11.042 7.987 1.00 91.75 91 LYS A CA 1
ATOM 750 C C . LYS A 1 91 ? -1.124 11.494 8.243 1.00 91.75 91 LYS A C 1
ATOM 752 O O . LYS A 1 91 ? -1.642 12.326 7.501 1.00 91.75 91 LYS A O 1
ATOM 757 N N . HIS A 1 92 ? -1.713 11.036 9.347 1.00 91.50 92 HIS A N 1
ATOM 758 C CA . HIS A 1 92 ? -2.984 11.545 9.871 1.00 91.50 92 HIS A CA 1
ATOM 759 C C . HIS A 1 92 ? -2.853 11.818 11.370 1.00 91.50 92 HIS A C 1
ATOM 761 O O . HIS A 1 92 ? -2.914 10.905 12.190 1.00 91.50 92 HIS A O 1
ATOM 767 N N . ASN A 1 93 ? -2.646 13.083 11.750 1.00 89.12 93 ASN A N 1
ATOM 768 C CA . ASN A 1 93 ? -2.294 13.480 13.120 1.00 89.12 93 ASN A CA 1
ATOM 769 C C . ASN A 1 93 ? -1.060 12.715 13.647 1.00 89.12 93 ASN A C 1
ATOM 771 O O . ASN A 1 93 ? 0.026 12.839 13.079 1.00 89.12 93 ASN A O 1
ATOM 775 N N . ALA A 1 94 ? -1.224 11.960 14.737 1.00 90.19 94 ALA A N 1
ATOM 776 C CA . ALA A 1 94 ? -0.213 11.080 15.323 1.00 90.19 94 ALA A CA 1
ATOM 777 C C . ALA A 1 94 ? -0.355 9.612 14.865 1.00 90.19 94 ALA A C 1
ATOM 779 O O . ALA A 1 94 ? 0.235 8.725 15.473 1.00 90.19 94 ALA A O 1
ATOM 780 N N . GLY A 1 95 ? -1.157 9.365 13.827 1.00 93.94 95 GLY A N 1
ATOM 781 C CA . GLY A 1 95 ? -1.366 8.061 13.211 1.00 93.94 95 GLY A CA 1
ATOM 782 C C . GLY A 1 95 ? -1.103 8.071 11.704 1.00 93.94 95 GLY A C 1
ATOM 783 O O . GLY A 1 95 ? -0.517 9.010 11.149 1.00 93.94 95 GLY A O 1
ATOM 784 N N . VAL A 1 96 ? -1.572 7.020 11.039 1.00 96.50 96 VAL A N 1
ATOM 785 C CA . VAL A 1 96 ? -1.397 6.781 9.600 1.00 96.50 96 VAL A CA 1
ATOM 786 C C . VAL A 1 96 ? -2.762 6.657 8.942 1.00 96.50 96 VAL A C 1
ATOM 788 O O . VAL A 1 96 ? -3.669 6.037 9.490 1.00 96.50 96 VAL A O 1
ATOM 791 N N . MET A 1 97 ? -2.916 7.223 7.751 1.00 96.62 97 MET A N 1
ATOM 792 C CA . MET A 1 97 ? -4.055 6.948 6.879 1.00 96.62 97 MET A CA 1
ATOM 793 C C . MET A 1 97 ? -3.607 6.267 5.593 1.00 96.62 97 MET A C 1
ATOM 795 O O . MET A 1 97 ? -2.484 6.489 5.153 1.00 96.62 97 MET A O 1
ATOM 799 N N . ILE A 1 98 ? -4.492 5.493 4.972 1.00 97.94 98 ILE A N 1
ATOM 800 C CA . ILE A 1 98 ? -4.326 4.951 3.621 1.00 97.94 98 ILE A CA 1
ATOM 801 C C . ILE A 1 98 ? -5.418 5.543 2.733 1.00 97.94 98 ILE A C 1
ATOM 803 O O . ILE A 1 98 ? -6.615 5.419 3.025 1.00 97.94 98 ILE A O 1
ATOM 807 N N . SER A 1 99 ? -5.001 6.188 1.646 1.00 97.62 99 SER A N 1
ATOM 808 C CA . SER A 1 99 ? -5.916 6.764 0.661 1.00 97.62 99 SER A CA 1
ATOM 809 C C . SER A 1 99 ? -6.618 5.645 -0.107 1.00 97.62 99 SER A C 1
ATOM 811 O O . SER A 1 99 ? -5.980 4.884 -0.823 1.00 97.62 99 SER A O 1
ATOM 813 N N . THR A 1 100 ? -7.940 5.532 0.031 1.00 97.12 100 THR A N 1
ATOM 814 C CA . THR A 1 100 ? -8.737 4.439 -0.560 1.00 97.12 100 THR A CA 1
ATOM 815 C C . THR A 1 100 ? -9.869 4.967 -1.437 1.00 97.12 100 THR A C 1
ATOM 817 O O . THR A 1 100 ? -10.933 4.370 -1.550 1.00 97.12 100 THR A O 1
ATOM 820 N N . TYR A 1 101 ? -9.616 6.086 -2.119 1.00 95.50 101 TYR A N 1
ATOM 821 C CA . TYR A 1 101 ? -10.611 6.837 -2.893 1.00 95.50 101 TYR A CA 1
ATOM 822 C C . TYR A 1 101 ? -11.302 6.042 -4.008 1.00 95.50 101 TYR A C 1
ATOM 824 O O . TYR A 1 101 ? -12.396 6.405 -4.423 1.00 95.50 101 TYR A O 1
ATOM 832 N N . ASN A 1 102 ? -10.688 4.948 -4.458 1.00 93.12 102 ASN A N 1
ATOM 833 C CA . ASN A 1 102 ? -11.220 4.078 -5.506 1.00 93.12 102 ASN A CA 1
ATOM 834 C C . ASN A 1 102 ? -12.089 2.925 -4.970 1.00 93.12 102 ASN A C 1
ATOM 836 O O . ASN A 1 102 ? -12.454 2.049 -5.748 1.00 93.12 102 ASN A O 1
ATOM 840 N N . PHE A 1 103 ? -12.380 2.886 -3.666 1.00 95.88 103 PHE A N 1
ATOM 841 C CA . PHE A 1 103 ? -13.200 1.852 -3.037 1.00 95.88 103 PHE A CA 1
ATOM 842 C C . PHE A 1 103 ? -14.432 2.448 -2.353 1.00 95.88 103 PHE A C 1
ATOM 844 O O . PHE A 1 103 ? -14.422 3.584 -1.869 1.00 95.88 103 PHE A O 1
ATOM 851 N N . THR A 1 104 ? -15.505 1.659 -2.308 1.00 95.88 104 THR A N 1
ATOM 852 C CA . THR A 1 104 ? -16.745 2.024 -1.620 1.00 95.88 104 THR A CA 1
ATOM 853 C C . THR A 1 104 ? -16.608 1.863 -0.108 1.00 95.88 104 THR A C 1
ATOM 855 O O . THR A 1 104 ? -15.721 1.162 0.385 1.00 95.88 104 THR A O 1
ATOM 858 N N . TYR A 1 105 ? -17.505 2.499 0.644 1.00 97.56 105 TYR A N 1
ATOM 859 C CA . TYR A 1 105 ? -17.533 2.372 2.098 1.00 97.56 105 TYR A CA 1
ATOM 860 C C . TYR A 1 105 ? -17.772 0.919 2.534 1.00 97.56 105 TYR A C 1
ATOM 862 O O . TYR A 1 105 ? -17.083 0.415 3.418 1.00 97.56 105 TYR A O 1
ATOM 870 N N . GLU A 1 106 ? -18.686 0.227 1.856 1.00 96.94 106 GLU A N 1
ATOM 871 C CA . GLU A 1 106 ? -19.053 -1.169 2.101 1.00 96.94 106 GLU A CA 1
ATOM 872 C C . GLU A 1 106 ? -17.855 -2.095 1.878 1.00 96.94 106 GLU A C 1
ATOM 874 O O . GLU A 1 106 ? -17.577 -2.966 2.701 1.00 96.94 106 GLU A O 1
ATOM 879 N N . GLY A 1 107 ? -17.085 -1.851 0.813 1.00 97.00 107 GLY A N 1
ATOM 880 C CA . GLY A 1 107 ? -15.842 -2.571 0.564 1.00 97.00 107 GLY A CA 1
ATOM 881 C C . GLY A 1 107 ? -14.830 -2.382 1.696 1.00 97.00 107 GLY A C 1
ATOM 882 O O . GLY A 1 107 ? -14.190 -3.331 2.145 1.00 97.00 107 GLY A O 1
ATOM 883 N N . LEU A 1 108 ? -14.713 -1.163 2.219 1.00 98.31 108 LEU A N 1
ATOM 884 C CA . LEU A 1 108 ? -13.799 -0.865 3.322 1.00 98.31 108 LEU A CA 1
ATOM 885 C C . LEU A 1 108 ? -14.254 -1.441 4.668 1.00 98.31 108 LEU A C 1
ATOM 887 O O . LEU A 1 108 ? -13.401 -1.677 5.524 1.00 98.31 108 LEU A O 1
ATOM 891 N N . LEU A 1 109 ? -15.546 -1.730 4.863 1.00 98.50 109 LEU A N 1
ATOM 892 C CA . LEU A 1 109 ? -16.018 -2.451 6.052 1.00 98.50 109 LEU A CA 1
ATOM 893 C C . LEU A 1 109 ? -15.434 -3.869 6.127 1.00 98.50 109 LEU A C 1
ATOM 895 O O . LEU A 1 109 ? -15.080 -4.313 7.220 1.00 98.50 109 LEU A O 1
ATOM 899 N N . ILE A 1 110 ? -15.255 -4.539 4.982 1.00 98.19 110 ILE A N 1
ATOM 900 C CA . ILE A 1 110 ? -14.608 -5.860 4.903 1.00 98.19 110 ILE A CA 1
ATOM 901 C C . ILE A 1 110 ? -13.163 -5.759 5.397 1.00 98.19 110 ILE A C 1
ATOM 903 O O . ILE A 1 110 ? -12.745 -6.527 6.263 1.00 98.19 110 ILE A O 1
ATOM 907 N N . VAL A 1 111 ? -12.413 -4.769 4.902 1.00 98.38 111 VAL A N 1
ATOM 908 C CA . VAL A 1 111 ? -11.019 -4.541 5.317 1.00 98.38 111 VAL A CA 1
ATOM 909 C C . VAL A 1 111 ? -10.944 -4.184 6.798 1.00 98.38 111 VAL A C 1
ATOM 911 O O . VAL A 1 111 ? -10.106 -4.724 7.513 1.00 98.38 111 VAL A O 1
ATOM 914 N N . LYS A 1 112 ? -11.834 -3.313 7.284 1.00 98.62 112 LYS A N 1
ATOM 915 C CA . LYS A 1 112 ? -11.892 -2.924 8.697 1.00 98.62 112 LYS A CA 1
ATOM 916 C C . LYS A 1 112 ? -12.112 -4.130 9.611 1.00 98.62 112 LYS A C 1
ATOM 918 O O . LYS A 1 112 ? -11.356 -4.307 10.564 1.00 98.62 112 LYS A O 1
ATOM 923 N N . ALA A 1 113 ? -13.118 -4.955 9.323 1.00 98.62 113 ALA A N 1
ATOM 924 C CA . ALA A 1 113 ? -13.393 -6.162 10.100 1.00 98.62 113 ALA A CA 1
ATOM 925 C C . ALA A 1 113 ? -12.230 -7.162 10.006 1.00 98.62 113 ALA A C 1
ATOM 927 O O . ALA A 1 113 ? -11.804 -7.731 11.008 1.00 98.62 113 ALA A O 1
ATOM 928 N N . GLY A 1 114 ? -11.669 -7.327 8.810 1.00 98.44 114 GLY A N 1
ATOM 929 C CA . GLY A 1 114 ? -10.545 -8.210 8.550 1.00 98.44 114 GLY A CA 1
ATOM 930 C C . GLY A 1 114 ? -9.263 -7.838 9.293 1.00 98.44 114 GLY A C 1
ATOM 931 O O . GLY A 1 114 ? -8.625 -8.708 9.882 1.00 98.44 114 GLY A O 1
ATOM 932 N N . LEU A 1 115 ? -8.889 -6.556 9.301 1.00 98.62 115 LEU A N 1
ATOM 933 C CA . LEU A 1 115 ? -7.720 -6.053 10.031 1.00 98.62 115 LEU A CA 1
ATOM 934 C C . LEU A 1 115 ? -7.852 -6.286 11.540 1.00 98.62 115 LEU A C 1
ATOM 936 O O . LEU A 1 115 ? -6.882 -6.705 12.177 1.00 98.62 115 LEU A O 1
ATOM 940 N N . PHE A 1 116 ? -9.050 -6.089 12.092 1.00 98.56 116 PHE A N 1
ATOM 941 C CA . PHE A 1 116 ? -9.319 -6.385 13.495 1.00 98.56 116 PHE A CA 1
ATOM 942 C C . PHE A 1 116 ? -9.215 -7.887 13.776 1.00 98.56 116 PHE A C 1
ATOM 944 O O . PHE A 1 116 ? -8.443 -8.301 14.634 1.00 98.56 116 PHE A O 1
ATOM 951 N N . ASN A 1 117 ? -9.916 -8.719 13.005 1.00 98.44 117 ASN A N 1
ATOM 952 C CA . ASN A 1 117 ? -9.961 -10.162 13.244 1.00 98.44 117 ASN A CA 1
ATOM 953 C C . ASN A 1 117 ? -8.600 -10.847 13.041 1.00 98.44 117 ASN A C 1
ATOM 955 O O . ASN A 1 117 ? -8.266 -11.775 13.771 1.00 98.44 117 ASN A O 1
ATOM 959 N N . LYS A 1 118 ? -7.817 -10.413 12.045 1.00 98.31 118 LYS A N 1
ATOM 960 C CA . LYS A 1 118 ? -6.551 -11.060 11.668 1.00 98.31 118 LYS A CA 1
ATOM 961 C C . LYS A 1 118 ? -5.345 -10.519 12.433 1.00 98.31 118 LYS A C 1
ATOM 963 O O . LYS A 1 118 ? -4.416 -11.273 12.705 1.00 98.31 118 LYS A O 1
ATOM 968 N N . TYR A 1 119 ? -5.338 -9.224 12.750 1.00 98.19 119 TYR A N 1
ATOM 969 C CA . TYR A 1 119 ? -4.165 -8.538 13.306 1.00 98.19 119 TYR A CA 1
ATOM 970 C C . TYR A 1 119 ? -4.446 -7.759 14.593 1.00 98.19 119 TYR A C 1
ATOM 972 O O . TYR A 1 119 ? -3.530 -7.143 15.133 1.00 98.19 119 TYR A O 1
ATOM 980 N N . GLY A 1 120 ? -5.690 -7.744 15.078 1.00 98.19 120 GLY A N 1
ATOM 981 C CA . GLY A 1 120 ? -6.084 -6.938 16.233 1.00 98.19 120 GLY A CA 1
ATOM 982 C C . GLY A 1 120 ? -6.006 -5.430 15.984 1.00 98.19 120 GLY A C 1
ATOM 983 O O . GLY A 1 120 ? -5.954 -4.671 16.944 1.00 98.19 120 GLY A O 1
ATOM 984 N N . LEU A 1 121 ? -5.960 -4.989 14.719 1.00 98.38 121 LEU A N 1
ATOM 985 C CA . LEU A 1 121 ? -5.834 -3.576 14.353 1.00 98.38 121 LEU A CA 1
ATOM 986 C C . LEU A 1 121 ? -7.211 -2.931 14.209 1.00 98.38 121 LEU A C 1
ATOM 988 O O . LEU A 1 121 ? -7.998 -3.313 13.339 1.00 98.38 121 LEU A O 1
ATOM 992 N N . VAL A 1 122 ? -7.487 -1.913 15.019 1.00 98.31 122 VAL A N 1
ATOM 993 C CA . VAL A 1 122 ? -8.727 -1.138 14.928 1.00 98.31 122 VAL A CA 1
ATOM 994 C C . VAL A 1 122 ? -8.537 0.012 13.943 1.00 98.31 122 VAL A C 1
ATOM 996 O O . VAL A 1 122 ? -7.647 0.834 14.092 1.00 98.31 122 VAL A O 1
ATOM 999 N N . VAL A 1 123 ? -9.397 0.126 12.931 1.00 97.88 123 VAL A N 1
ATOM 1000 C CA . VAL A 1 123 ? -9.328 1.241 11.968 1.00 97.88 123 VAL A CA 1
ATOM 1001 C C . VAL A 1 123 ? -10.634 2.017 11.877 1.00 97.88 123 VAL A C 1
ATOM 1003 O O . VAL A 1 123 ? -11.737 1.474 12.016 1.00 97.88 123 VAL A O 1
ATOM 1006 N N . GLU A 1 124 ? -10.522 3.311 11.603 1.00 98.12 124 GLU A N 1
ATOM 1007 C CA . GLU A 1 124 ? -11.649 4.172 11.253 1.00 98.12 124 GLU A CA 1
ATOM 1008 C C . GLU A 1 124 ? -11.727 4.347 9.735 1.00 98.12 124 GLU A C 1
ATOM 1010 O O . GLU A 1 124 ? -10.706 4.458 9.062 1.00 98.12 124 GLU A O 1
ATOM 1015 N N . ILE A 1 125 ? -12.943 4.410 9.193 1.00 98.56 125 ILE A N 1
ATOM 1016 C CA . ILE A 1 125 ? -13.168 4.813 7.803 1.00 98.56 125 ILE A CA 1
ATOM 1017 C C . ILE A 1 125 ? -13.643 6.262 7.842 1.00 98.56 125 ILE A C 1
ATOM 1019 O O . ILE A 1 125 ? -14.681 6.547 8.443 1.00 98.56 125 ILE A O 1
ATOM 1023 N N . LYS A 1 126 ? -12.901 7.180 7.219 1.00 97.75 126 LYS A N 1
ATOM 1024 C CA . LYS A 1 126 ? -13.264 8.606 7.163 1.00 97.75 126 LYS A CA 1
ATOM 1025 C C . LYS A 1 126 ? -13.591 9.031 5.745 1.00 97.75 126 LYS A C 1
ATOM 1027 O O . LYS A 1 126 ? -12.933 8.605 4.801 1.00 97.75 126 LYS A O 1
ATOM 1032 N N . LYS A 1 127 ? -14.595 9.899 5.602 1.00 97.31 127 LYS A N 1
ATOM 1033 C CA . LYS A 1 127 ? -14.939 10.533 4.327 1.00 97.31 127 LYS A CA 1
ATOM 1034 C C . LYS A 1 127 ? -14.158 11.835 4.171 1.00 97.31 127 LYS A C 1
ATOM 1036 O O . LYS A 1 127 ? -14.223 12.710 5.026 1.00 97.31 127 LYS A O 1
ATOM 1041 N N . PHE A 1 128 ? -13.444 11.946 3.063 1.00 94.94 128 PHE A N 1
ATOM 1042 C CA . PHE A 1 128 ? -12.793 13.152 2.567 1.00 94.94 128 PHE A CA 1
ATOM 1043 C C . PHE A 1 128 ? -13.472 13.572 1.256 1.00 94.94 128 PHE A C 1
ATOM 1045 O O . PHE A 1 128 ? -14.245 12.806 0.671 1.00 94.94 128 PHE A O 1
ATOM 1052 N N . ALA A 1 129 ? -13.161 14.774 0.763 1.00 93.50 129 ALA A N 1
ATOM 1053 C CA . ALA A 1 129 ? -13.715 15.279 -0.497 1.00 93.50 129 ALA A CA 1
ATOM 1054 C C . ALA A 1 129 ? -13.460 14.323 -1.680 1.00 93.50 129 ALA A C 1
ATOM 1056 O O . ALA A 1 129 ? -14.345 14.104 -2.499 1.00 93.50 129 ALA A O 1
ATOM 1057 N N . ALA A 1 130 ? -12.273 13.708 -1.728 1.00 94.06 130 ALA A N 1
ATOM 1058 C CA . ALA A 1 130 ? -11.878 12.793 -2.798 1.00 94.06 130 ALA A CA 1
ATOM 1059 C C . ALA A 1 130 ? -12.456 11.371 -2.663 1.00 94.06 130 ALA A C 1
ATOM 1061 O O . ALA A 1 130 ? -12.441 10.620 -3.630 1.00 94.06 130 ALA A O 1
ATOM 1062 N N . GLY A 1 131 ? -12.956 10.974 -1.488 1.00 96.12 131 GLY A N 1
ATOM 1063 C CA . GLY A 1 131 ? -13.389 9.599 -1.240 1.00 96.12 131 GLY A CA 1
ATOM 1064 C C . GLY A 1 131 ? -13.164 9.167 0.204 1.00 96.12 131 GLY A C 1
ATOM 1065 O O . GLY A 1 131 ? -13.086 10.000 1.102 1.00 96.12 131 GLY A O 1
ATOM 1066 N N . TYR A 1 132 ? -13.083 7.861 0.434 1.00 97.88 132 TYR A N 1
ATOM 1067 C CA . TYR A 1 132 ? -12.842 7.311 1.765 1.00 97.88 132 TYR A CA 1
ATOM 1068 C C . TYR A 1 132 ? -11.350 7.069 2.025 1.00 97.88 132 TYR A C 1
ATOM 1070 O O . TYR A 1 132 ? -10.558 6.888 1.097 1.00 97.88 132 TYR A O 1
ATOM 1078 N N . VAL A 1 133 ? -10.971 7.094 3.301 1.00 98.19 133 VAL A N 1
ATOM 1079 C CA . VAL A 1 133 ? -9.637 6.731 3.793 1.00 98.19 133 VAL A CA 1
ATOM 1080 C C . VAL A 1 133 ? -9.765 5.771 4.972 1.00 98.19 133 VAL A C 1
ATOM 1082 O O . VAL A 1 133 ? -10.695 5.897 5.772 1.00 98.19 133 VAL A O 1
ATOM 1085 N N . LEU A 1 134 ? -8.820 4.838 5.094 1.00 98.31 134 LEU A N 1
ATOM 1086 C CA . LEU A 1 134 ? -8.641 4.025 6.300 1.00 98.31 134 LEU A CA 1
ATOM 1087 C C . LEU A 1 134 ? -7.680 4.751 7.233 1.00 98.31 134 LEU A C 1
ATOM 1089 O O . LEU A 1 134 ? -6.639 5.210 6.775 1.00 98.31 134 LEU A O 1
ATOM 1093 N N . VAL A 1 135 ? -8.005 4.853 8.517 1.00 98.06 135 VAL A N 1
ATOM 1094 C CA . VAL A 1 135 ? -7.200 5.568 9.510 1.00 98.06 135 VAL A CA 1
ATOM 1095 C C . VAL A 1 135 ? -6.833 4.638 10.655 1.00 98.06 135 VAL A C 1
ATOM 1097 O O . VAL A 1 135 ? -7.704 4.133 11.362 1.00 98.06 135 VAL A O 1
ATOM 1100 N N . PHE A 1 136 ? -5.531 4.480 10.854 1.00 97.44 136 PHE A N 1
ATOM 1101 C CA . PHE A 1 136 ? -4.911 3.891 12.030 1.00 97.44 136 PHE A CA 1
ATOM 1102 C C . PHE A 1 136 ? -4.630 5.022 13.013 1.00 97.44 136 PHE A C 1
ATOM 1104 O O . PHE A 1 136 ? -3.789 5.892 12.763 1.00 97.44 136 PHE A O 1
ATOM 1111 N N . MET A 1 137 ? -5.381 5.050 14.110 1.00 95.31 137 MET A N 1
ATOM 1112 C CA . MET A 1 137 ? -5.222 6.073 15.142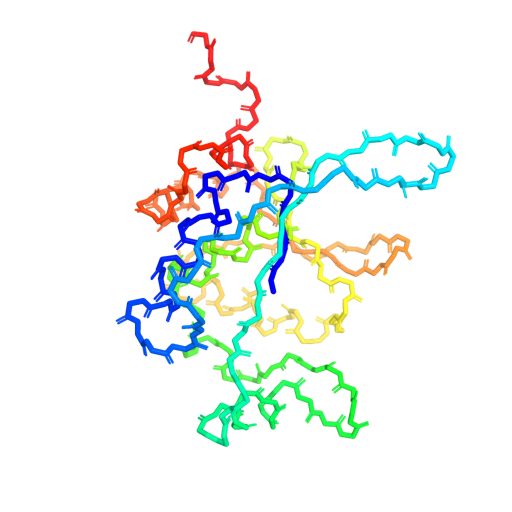 1.00 95.31 137 MET A CA 1
ATOM 1113 C C . MET A 1 137 ? -3.922 5.856 15.924 1.00 95.31 137 MET A C 1
ATOM 1115 O O . MET A 1 137 ? -3.291 4.805 15.843 1.00 95.31 137 MET A O 1
ATOM 1119 N N . GLN A 1 138 ? -3.515 6.857 16.709 1.00 94.38 138 GLN A N 1
ATOM 1120 C CA . GLN A 1 138 ? -2.275 6.799 17.491 1.00 94.38 138 GLN A CA 1
ATOM 1121 C C . GLN A 1 138 ? -2.195 5.557 18.400 1.00 94.38 138 GLN A C 1
ATOM 1123 O O . GLN A 1 138 ? -1.110 5.005 18.567 1.00 94.38 138 GLN A O 1
ATOM 1128 N N . SER A 1 139 ? -3.331 5.107 18.951 1.00 95.25 139 SER A N 1
ATOM 1129 C CA . SER A 1 139 ? -3.427 3.901 19.787 1.00 95.25 139 SER A CA 1
ATOM 1130 C C . SER A 1 139 ? -2.931 2.641 19.076 1.00 95.25 139 SER A C 1
ATOM 1132 O O . SER A 1 139 ? -2.332 1.772 19.702 1.00 95.25 139 SER A O 1
ATOM 1134 N N . GLU A 1 140 ? -3.106 2.579 17.758 1.00 96.25 140 GLU A N 1
ATOM 1135 C CA . GLU A 1 140 ? -2.807 1.406 16.938 1.00 96.25 140 GLU A CA 1
ATOM 1136 C C . GLU A 1 140 ? -1.371 1.390 16.433 1.00 96.25 140 GLU A C 1
ATOM 1138 O O . GLU A 1 140 ? -0.889 0.364 15.956 1.00 96.25 140 GLU A O 1
ATOM 1143 N N . MET A 1 141 ? -0.667 2.522 16.520 1.00 95.62 141 MET A N 1
ATOM 1144 C CA . MET A 1 141 ? 0.634 2.690 15.878 1.00 95.62 141 MET A CA 1
ATOM 1145 C C . MET A 1 141 ? 1.675 1.705 16.398 1.00 95.62 141 MET A C 1
ATOM 1147 O O . MET A 1 141 ? 2.477 1.217 15.610 1.00 95.62 141 MET A O 1
ATOM 1151 N N . LYS A 1 142 ? 1.644 1.351 17.688 1.00 95.69 142 LYS A N 1
ATOM 1152 C CA . LYS A 1 142 ? 2.562 0.346 18.245 1.00 95.69 142 LYS A CA 1
ATOM 1153 C C . LYS A 1 142 ? 2.370 -1.017 17.570 1.00 95.69 142 LYS A C 1
ATOM 1155 O O . LYS A 1 142 ? 3.342 -1.610 17.106 1.00 95.69 142 LYS A O 1
ATOM 1160 N N . THR A 1 143 ? 1.126 -1.488 17.489 1.00 97.25 143 THR A N 1
ATOM 1161 C CA . THR A 1 143 ? 0.772 -2.767 16.856 1.00 97.25 143 THR A CA 1
ATOM 1162 C C . THR A 1 143 ? 1.058 -2.727 15.359 1.00 97.25 143 THR A C 1
ATOM 1164 O O . THR A 1 143 ? 1.710 -3.627 14.833 1.00 97.25 143 THR A O 1
ATOM 1167 N N . LEU A 1 144 ? 0.646 -1.651 14.682 1.00 97.81 144 LEU A N 1
ATOM 1168 C CA . LEU A 1 144 ? 0.857 -1.471 13.250 1.00 97.81 14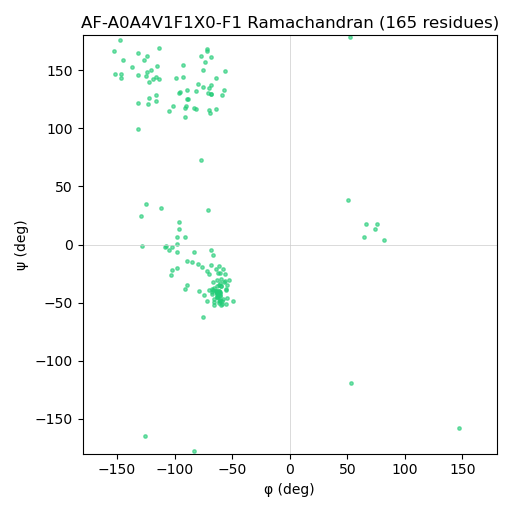4 LEU A CA 1
ATOM 1169 C C . LEU A 1 144 ? 2.347 -1.490 12.905 1.00 97.81 144 LEU A C 1
ATOM 1171 O O . LEU A 1 144 ? 2.757 -2.273 12.054 1.00 97.81 144 LEU A O 1
ATOM 1175 N N . VAL A 1 145 ? 3.163 -0.673 13.580 1.00 97.06 145 VAL A N 1
ATOM 1176 C CA . VAL A 1 145 ? 4.612 -0.588 13.332 1.00 97.06 145 VAL A CA 1
ATOM 1177 C C . VAL A 1 145 ? 5.275 -1.935 13.580 1.00 97.06 145 VAL A C 1
ATOM 1179 O O . VAL A 1 145 ? 6.061 -2.376 12.745 1.00 97.06 145 VAL A O 1
ATOM 1182 N N . SER A 1 146 ? 4.930 -2.628 14.668 1.00 97.19 146 SER A N 1
ATOM 1183 C CA . SER A 1 146 ? 5.472 -3.964 14.937 1.00 97.19 146 SER A CA 1
ATOM 1184 C C . SER A 1 146 ? 5.137 -4.962 13.827 1.00 97.19 146 SER A C 1
ATOM 1186 O O . SER A 1 146 ? 5.955 -5.825 13.522 1.00 97.19 146 SER A O 1
ATOM 1188 N N . LEU A 1 147 ? 3.949 -4.854 13.230 1.00 98.31 147 LEU A N 1
ATOM 1189 C CA . LEU A 1 147 ? 3.482 -5.760 12.187 1.00 98.31 147 LEU A CA 1
ATOM 1190 C C . LEU A 1 147 ? 4.173 -5.505 10.841 1.00 98.31 147 LEU A C 1
ATOM 1192 O O . LEU A 1 147 ? 4.539 -6.453 10.148 1.00 98.31 147 LEU A O 1
ATOM 1196 N N . VAL A 1 148 ? 4.325 -4.235 10.450 1.00 98.19 148 VAL A N 1
ATOM 1197 C CA . VAL A 1 148 ? 4.724 -3.874 9.078 1.00 98.19 148 VAL A CA 1
ATOM 1198 C C . VAL A 1 148 ? 6.184 -3.449 8.944 1.00 98.19 148 VAL A C 1
ATOM 1200 O O . VAL A 1 148 ? 6.750 -3.617 7.865 1.00 98.19 148 VAL A O 1
ATOM 1203 N N . SER A 1 149 ? 6.820 -2.934 10.005 1.00 96.31 149 SER A N 1
ATOM 1204 C CA . SER A 1 149 ? 8.196 -2.409 9.936 1.00 96.31 149 SER A CA 1
ATOM 1205 C C . SER A 1 149 ? 9.250 -3.395 9.416 1.00 96.31 149 SER A C 1
ATOM 1207 O O . SER A 1 149 ? 10.133 -2.923 8.698 1.00 96.31 149 SER A O 1
ATOM 1209 N N . PRO A 1 150 ? 9.157 -4.729 9.629 1.00 97.31 150 PRO A N 1
ATOM 1210 C CA . PRO A 1 150 ? 10.115 -5.668 9.035 1.00 97.31 150 PRO A CA 1
ATOM 1211 C C . PRO A 1 150 ? 10.127 -5.668 7.499 1.00 97.31 150 PRO A C 1
ATOM 1213 O O . PRO A 1 150 ? 11.084 -6.141 6.893 1.00 97.31 150 PRO A O 1
ATOM 1216 N N . PHE A 1 151 ? 9.070 -5.153 6.864 1.00 97.88 151 PHE A N 1
ATOM 1217 C CA . PHE A 1 151 ? 8.908 -5.107 5.409 1.00 97.88 151 PHE A CA 1
ATOM 1218 C C . PHE A 1 151 ? 9.052 -3.692 4.831 1.00 97.88 151 PHE A C 1
ATOM 1220 O O . PHE A 1 151 ? 8.939 -3.512 3.618 1.00 97.88 151 PHE A O 1
ATOM 1227 N N . PHE A 1 152 ? 9.264 -2.678 5.676 1.00 96.94 152 PHE A N 1
ATOM 1228 C CA . PHE A 1 152 ? 9.390 -1.295 5.228 1.00 96.94 152 PHE A CA 1
ATOM 1229 C C . PHE A 1 152 ? 10.780 -1.002 4.678 1.00 96.94 152 PHE A C 1
ATOM 1231 O O . PHE A 1 152 ? 11.799 -1.361 5.265 1.00 96.94 152 PHE A O 1
ATOM 1238 N N . ILE A 1 153 ? 10.813 -0.256 3.577 1.00 96.62 153 ILE A N 1
ATOM 1239 C CA . ILE A 1 153 ? 12.064 0.267 3.034 1.00 96.62 153 ILE A CA 1
ATOM 1240 C C . ILE A 1 153 ? 12.529 1.448 3.895 1.00 96.62 153 ILE A C 1
ATOM 1242 O O . ILE A 1 153 ? 11.693 2.301 4.214 1.00 96.62 153 ILE A O 1
ATOM 1246 N N . PRO A 1 154 ? 13.825 1.54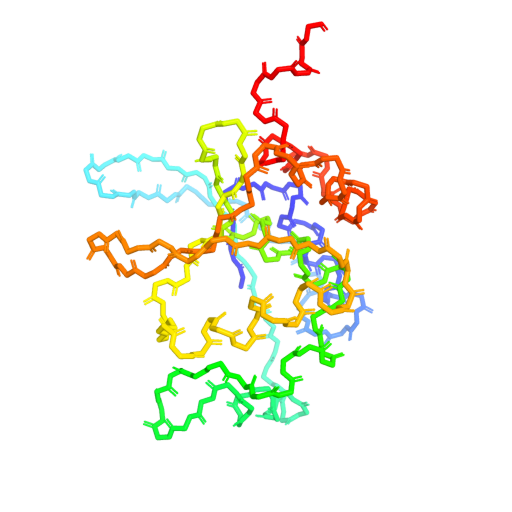0 4.264 1.00 94.75 154 PRO A N 1
ATOM 1247 C CA . PRO A 1 154 ? 14.333 2.582 5.157 1.00 94.75 154 PRO A CA 1
ATOM 1248 C C . PRO A 1 154 ? 13.904 3.997 4.766 1.00 94.75 154 PRO A C 1
ATOM 1250 O O . PRO A 1 154 ? 13.346 4.726 5.588 1.00 94.75 154 PRO A O 1
ATOM 1253 N N . SER A 1 155 ? 14.047 4.373 3.494 1.00 94.19 155 SER A N 1
ATOM 1254 C CA . SER A 1 155 ? 13.619 5.692 3.006 1.00 94.19 155 SER A CA 1
ATOM 1255 C C . SER A 1 155 ? 12.101 5.923 2.977 1.00 94.19 155 SER A C 1
ATOM 1257 O O . SER A 1 155 ? 11.673 7.036 2.679 1.00 94.19 155 SER A O 1
ATOM 1259 N N . MET A 1 156 ? 11.276 4.918 3.286 1.00 95.00 156 MET A N 1
ATOM 1260 C CA . MET A 1 156 ? 9.814 5.019 3.407 1.00 95.00 156 MET A CA 1
ATOM 1261 C C . MET A 1 156 ? 9.330 5.001 4.866 1.00 95.00 156 MET A C 1
ATOM 1263 O O . MET A 1 156 ? 8.145 5.231 5.115 1.00 95.00 156 MET A O 1
ATOM 1267 N N . LEU A 1 157 ? 10.222 4.802 5.848 1.00 93.88 157 LEU A N 1
ATOM 1268 C CA . LEU A 1 157 ? 9.873 4.757 7.280 1.00 93.88 157 LEU A CA 1
ATOM 1269 C C . LEU A 1 157 ? 9.247 6.058 7.801 1.00 93.88 157 LEU A C 1
ATOM 1271 O O . LEU A 1 157 ? 8.461 6.032 8.751 1.00 93.88 157 LEU A O 1
ATOM 1275 N N . TYR A 1 158 ? 9.517 7.193 7.148 1.00 92.00 158 TYR A N 1
ATOM 1276 C CA . TYR A 1 158 ? 8.885 8.473 7.485 1.00 92.00 158 TYR A CA 1
ATOM 1277 C C . TYR A 1 158 ? 7.346 8.409 7.429 1.00 92.00 158 TYR A C 1
ATOM 1279 O O . TYR A 1 158 ? 6.681 9.177 8.129 1.00 92.00 158 TYR A O 1
ATOM 1287 N N . LYS A 1 159 ? 6.772 7.482 6.641 1.00 92.69 159 LYS A N 1
ATOM 1288 C CA . LYS A 1 159 ? 5.321 7.262 6.563 1.00 92.69 159 LYS A CA 1
ATOM 1289 C C . LYS A 1 159 ? 4.726 6.630 7.822 1.00 92.69 159 LYS A C 1
ATOM 1291 O O . LYS A 1 159 ? 3.547 6.845 8.070 1.00 92.69 159 LYS A O 1
ATOM 1296 N N . LEU A 1 160 ? 5.506 5.890 8.612 1.00 90.31 160 LEU A N 1
ATOM 1297 C CA . LEU A 1 160 ? 5.039 5.285 9.867 1.00 90.31 160 LEU A CA 1
ATOM 1298 C C . LEU A 1 160 ? 5.270 6.191 11.071 1.00 90.31 160 LEU A C 1
ATOM 1300 O O . LEU A 1 160 ? 4.466 6.224 11.995 1.00 90.31 160 LEU A O 1
ATOM 1304 N N . HIS A 1 161 ? 6.399 6.889 11.093 1.00 75.12 161 HIS A N 1
ATOM 1305 C CA . HIS A 1 161 ? 6.900 7.500 12.321 1.00 75.12 161 HIS A CA 1
ATOM 1306 C C . HIS A 1 161 ? 6.551 8.988 12.443 1.00 75.12 161 HIS A C 1
ATOM 1308 O O . HIS A 1 161 ? 6.585 9.546 13.544 1.00 75.12 161 HIS A O 1
ATOM 1314 N N . GLY A 1 162 ? 6.226 9.663 11.331 1.00 60.59 162 GLY A N 1
ATOM 1315 C CA . GLY A 1 162 ? 6.307 11.124 11.282 1.00 60.59 162 GLY A CA 1
ATOM 1316 C C . GLY A 1 162 ? 7.695 11.615 11.743 1.00 60.59 162 GLY A C 1
ATOM 1317 O O . GLY A 1 162 ? 8.562 10.837 12.128 1.00 60.59 162 GLY A O 1
ATOM 1318 N N . ASN A 1 163 ? 7.959 12.918 11.741 1.00 45.22 163 ASN A N 1
ATOM 1319 C CA . ASN A 1 163 ? 9.281 13.453 12.116 1.00 45.22 163 ASN A CA 1
ATOM 1320 C C . ASN A 1 163 ? 9.628 13.337 13.627 1.00 45.22 163 ASN A C 1
ATOM 1322 O O . ASN A 1 163 ? 10.326 14.196 14.150 1.00 45.22 163 ASN A O 1
ATOM 1326 N N . ARG A 1 164 ? 9.122 12.339 14.367 1.00 45.12 164 ARG A N 1
ATOM 1327 C CA . ARG A 1 164 ? 9.305 12.212 15.828 1.00 45.12 164 ARG A CA 1
ATOM 1328 C C . ARG A 1 164 ? 10.426 11.264 16.273 1.00 45.12 164 ARG A C 1
ATOM 1330 O O . ARG A 1 164 ? 10.631 11.136 17.469 1.00 45.12 164 ARG A O 1
ATOM 1337 N N . TYR A 1 165 ? 11.153 10.641 15.344 1.00 42.88 165 TYR A N 1
ATOM 1338 C CA . TYR A 1 165 ? 12.224 9.681 15.667 1.00 42.88 165 TYR A CA 1
ATOM 1339 C C . TYR A 1 165 ? 13.558 9.972 14.950 1.00 42.88 165 TYR A C 1
ATOM 1341 O O . TYR A 1 165 ? 14.361 9.071 14.744 1.00 42.88 165 TYR A O 1
ATOM 1349 N N . LEU A 1 166 ? 13.790 11.232 14.561 1.00 32.53 166 LEU A N 1
ATOM 1350 C CA . LEU A 1 166 ? 15.099 11.736 14.109 1.00 32.53 166 LEU A CA 1
ATOM 1351 C C . LEU A 1 166 ? 15.702 12.736 15.116 1.00 32.53 166 LEU A C 1
ATOM 1353 O O . LEU A 1 166 ? 16.383 13.679 14.720 1.00 32.53 166 LEU A O 1
ATOM 1357 N N . SER A 1 167 ? 15.419 12.551 16.407 1.00 31.66 167 SER A N 1
ATOM 1358 C CA . SER A 1 167 ? 16.048 13.282 17.514 1.00 31.66 167 SER A CA 1
ATOM 1359 C C . SER A 1 167 ? 16.731 12.310 18.455 1.00 31.66 167 SER A C 1
ATOM 1361 O O . SER A 1 167 ? 16.009 11.377 18.880 1.00 31.66 167 SER A O 1
#

Organism: NCBI:txid109895

InterPro domains:
  IPR004860 Homing endonuclease, LAGLIDADG domain [PF03161] (5-144)
  IPR027434 Homing endonuclease [G3DSA:3.10.28.10] (2-66)
  IPR027434 Homing endonuclease [G3DSA:3.10.28.10] (67-165)
  IPR027434 Homing endonuclease [SSF55608] (3-161)

Foldseek 3Di:
DKDLDQLVVQVVLCVCVVVVFFDPPRWDWDWDQDPPRDTGIMTDTHGDDDPVCVVVVVQQDDPNQGEQHLVVLVVCALLNVLVQCLPQWADDPLWIKGDPLSYDPVSVVSVQVSCCVPQVFHWDWDADPSHIMIIRDNVRLVSSCVSRVVNHDPVSCCRSGPPPPPD

Nearest PDB structures (foldseek):
  6x1j-assembly1_A  TM=8.891E-01  e=4.057E-12  Wickerhamomyces canadensis
  5a0m-assembly2_B  TM=8.960E-01  e=6.525E-11  Saccharomyces cerevisiae
  1r7m-assembly1_A  TM=8.741E-01  e=5.125E-11  Saccharomyces cerevisiae
  3oor-assembly1_A  TM=8.701E-01  e=4.825E-11  Saccharomyces cerevisiae

Solvent-accessible surface area (backbone atoms only — not comparable to full-atom values): 9687 Å² total; per-residue (Å²): 92,70,41,70,51,61,70,56,43,49,50,55,47,50,62,36,26,80,70,69,40,30,68,81,72,78,64,65,74,41,85,42,74,46,85,92,70,45,72,45,58,35,31,57,53,63,64,66,94,54,79,90,52,45,63,59,51,60,57,32,35,58,97,87,41,62,50,57,47,92,66,47,66,83,67,58,42,52,59,49,51,27,50,46,40,66,73,43,32,36,77,44,91,81,21,34,27,32,66,37,51,76,43,54,72,70,36,47,49,52,53,39,54,40,39,30,76,76,69,70,41,66,57,46,81,44,84,51,98,80,32,35,28,44,32,36,45,53,89,36,44,64,62,49,47,70,58,22,52,90,64,53,49,77,95,51,45,61,52,77,58,49,94,76,77,86,121

Secondary structure (DSSP, 8-state):
-EES-HHHHHHHHHHHHTTTSB-SSPPPPEEEE-GGG-EEEEEE--BPP-GGGHHHHHHHEETTEE---TTHHHH--HHHHHHHHHHHEEEETTEEEEE-TTS-HHHHHHHHHHHHHHH---EEEEEETTEEEEEE-GGGHHHHHHHHGGG--GGGTHHHHGGGS--

pLDDT: mean 92.59, std 10.67, range [31.66, 98.69]

Mean predicted aligned error: 4.66 Å

Sequence (167 aa):
MGSPNMEYLYWLHKFYSERGYCSTIVPTFKIQIGKGGVQYRSARFHTYTFNSLSWLYELFYIDKVKIMPSNIMDYLTPLALAIWIMDDGGKHNAGVMISTYNFTYEGLLIVKAGLFNKYGLVVEIKKFAAGYVLVFMQSEMKTLVSLVSPFFIPSMLYKLHGNRYLS

Radius of gyration: 17.07 Å; Cα contacts (8 Å, |Δi|>4): 239; chains: 1; bounding box: 36×40×39 Å